Protein AF-A0A534A1L1-F1 (afdb_monomer_lite)

Secondary structure (DSSP, 8-state):
----HHHHHHHHHHHHHHHHHHHH---HHHHHHHHHTGGG--SHHHHHHHHHHHHHHHHHHHHHHHHHTTTTTGGGHHHHHHHHHHHHHHHHHHHHHHTGGGTTSTTHHHHHHHHHHHHHHHHHHHHTT--SGGGGGGGGSPP--HHHHHHHHHHHHTT--

pLDDT: mean 84.28, std 15.86, range [34.03, 97.56]

Sequence (161 aa):
MIFSLSSLSVTLESEVIANISKRSHIPVNKLKTLFANCNAAKSQLDMDLCADKDATTAIFKLRQTLLNNKLQLSACQSQLEEKIAQWKRLRDSGCENATKDYSGGSIRPFLEMTCLANETTKLIKKFDKIKNCSEINKISEPLQINKKITLLLTVAIKICH

Structure (mmCIF, N/CA/C/O backbone):
data_AF-A0A534A1L1-F1
#
_entry.id   AF-A0A534A1L1-F1
#
loop_
_atom_site.group_PDB
_atom_site.id
_atom_site.type_symbol
_atom_site.label_atom_id
_atom_site.label_alt_id
_atom_site.label_comp_id
_atom_site.label_asym_id
_atom_site.label_entity_id
_atom_site.label_seq_id
_atom_site.pdbx_PDB_ins_code
_atom_site.Cartn_x
_atom_site.Cartn_y
_atom_site.Cartn_z
_atom_site.occupancy
_atom_site.B_iso_or_equiv
_atom_site.auth_seq_id
_atom_site.auth_comp_id
_atom_site.auth_asym_id
_atom_site.auth_atom_id
_atom_site.pdbx_PDB_model_num
ATOM 1 N N . MET A 1 1 ? 9.302 5.548 28.654 1.00 35.41 1 MET A N 1
ATOM 2 C CA . MET A 1 1 ? 10.289 5.569 27.552 1.00 35.41 1 MET A CA 1
ATOM 3 C C . MET A 1 1 ? 9.731 6.445 26.445 1.00 35.41 1 MET A C 1
ATOM 5 O O . MET A 1 1 ? 8.701 6.096 25.885 1.00 35.41 1 MET A O 1
ATOM 9 N N . ILE A 1 2 ? 10.334 7.609 26.199 1.00 42.09 2 ILE A N 1
ATOM 10 C CA . ILE A 1 2 ? 9.909 8.527 25.134 1.00 42.09 2 ILE A CA 1
ATOM 11 C C . ILE A 1 2 ? 10.674 8.111 23.875 1.00 42.09 2 ILE A C 1
ATOM 13 O O . ILE A 1 2 ? 11.863 8.391 23.760 1.00 42.09 2 ILE A O 1
ATOM 17 N N . PHE A 1 3 ? 10.031 7.380 22.963 1.00 42.50 3 PHE A N 1
ATOM 18 C CA . PHE A 1 3 ? 10.602 7.149 21.635 1.00 42.50 3 PHE A CA 1
ATOM 19 C C . PHE A 1 3 ? 10.489 8.452 20.833 1.00 42.50 3 PHE A C 1
ATOM 21 O O . PHE A 1 3 ? 9.395 8.993 20.678 1.00 42.50 3 PHE A O 1
ATOM 28 N N . SER A 1 4 ? 11.621 8.977 20.358 1.00 44.56 4 SER A N 1
ATOM 29 C CA . SER A 1 4 ? 11.658 10.167 19.501 1.00 44.56 4 SER A CA 1
ATOM 30 C C . SER A 1 4 ? 10.924 9.900 18.181 1.00 44.56 4 SER A C 1
ATOM 32 O O . SER A 1 4 ? 11.034 8.805 17.622 1.00 44.56 4 SER A O 1
ATOM 34 N N . LEU A 1 5 ? 10.226 10.904 17.631 1.00 53.75 5 LEU A N 1
ATOM 35 C CA . LEU A 1 5 ? 9.571 10.800 16.316 1.00 53.75 5 LEU A CA 1
ATOM 36 C C . LEU A 1 5 ? 10.551 10.390 15.201 1.00 53.75 5 LEU A C 1
ATOM 38 O O . LEU A 1 5 ? 10.157 9.692 14.269 1.00 53.75 5 LEU A O 1
ATOM 42 N N . SER A 1 6 ? 11.827 10.773 15.316 1.00 52.81 6 SER A N 1
ATOM 43 C CA . SER A 1 6 ? 12.886 10.380 14.376 1.00 52.81 6 SER A CA 1
ATOM 44 C C . SER A 1 6 ? 13.213 8.885 14.420 1.00 52.81 6 SER A C 1
ATOM 46 O O . SER A 1 6 ? 13.629 8.311 13.420 1.00 52.81 6 SER A O 1
ATOM 48 N N . SER A 1 7 ? 13.002 8.224 15.558 1.00 58.81 7 SER A N 1
ATOM 49 C CA . SER A 1 7 ? 13.212 6.782 15.696 1.00 58.81 7 SER A CA 1
ATOM 50 C C . SER A 1 7 ? 12.092 5.990 15.014 1.00 58.81 7 SER A C 1
ATOM 52 O O . SER A 1 7 ? 12.364 4.956 14.412 1.00 58.81 7 SER A O 1
ATOM 54 N N . LEU A 1 8 ? 10.848 6.490 15.051 1.00 59.62 8 LEU A N 1
ATOM 55 C CA . LEU A 1 8 ? 9.703 5.858 14.380 1.00 59.62 8 LEU A CA 1
ATOM 56 C C . LEU A 1 8 ? 9.768 5.954 12.848 1.00 59.62 8 LEU A C 1
ATOM 58 O O . LEU A 1 8 ? 9.306 5.048 12.154 1.00 59.62 8 LEU A O 1
ATOM 62 N N . SER A 1 9 ? 10.309 7.043 12.297 1.00 61.22 9 SER A N 1
ATOM 63 C CA . SER A 1 9 ? 10.434 7.184 10.841 1.00 61.22 9 SER A CA 1
ATOM 64 C C . SER A 1 9 ? 11.472 6.218 10.261 1.00 61.22 9 SER A C 1
ATOM 66 O O . SER A 1 9 ? 11.231 5.619 9.214 1.00 61.22 9 SER A O 1
ATOM 68 N N . VAL A 1 10 ? 12.579 6.000 10.977 1.00 64.12 10 VAL A N 1
ATOM 69 C CA . VAL A 1 10 ? 13.647 5.066 10.583 1.00 64.12 10 VAL A CA 1
ATOM 70 C C . VAL A 1 10 ? 13.179 3.603 10.644 1.00 64.12 10 VAL A C 1
ATOM 72 O O . VAL A 1 10 ? 13.518 2.798 9.770 1.00 64.12 10 VAL A O 1
ATOM 75 N N . THR A 1 11 ? 12.356 3.236 11.632 1.00 77.81 11 THR A N 1
ATOM 76 C CA . THR A 1 11 ? 11.817 1.868 11.733 1.00 77.81 11 THR A CA 1
ATOM 77 C C . THR A 1 11 ? 10.804 1.569 10.631 1.00 77.81 11 THR A C 1
ATOM 79 O O . THR A 1 11 ? 10.858 0.498 10.033 1.00 77.81 11 THR A O 1
ATOM 82 N N . LEU A 1 12 ? 9.946 2.532 10.283 1.00 85.00 12 LEU A N 1
ATOM 83 C CA . LEU A 1 12 ? 8.983 2.371 9.196 1.00 85.00 12 LEU A CA 1
ATOM 84 C C . LEU A 1 12 ? 9.673 2.155 7.841 1.00 85.00 12 LEU A C 1
ATOM 86 O O . LEU A 1 12 ? 9.293 1.259 7.091 1.00 85.00 12 LEU A O 1
ATOM 90 N N . GLU A 1 13 ? 10.688 2.957 7.520 1.00 87.44 13 GLU A N 1
ATOM 91 C CA . GLU A 1 13 ? 11.394 2.841 6.241 1.00 87.44 13 GLU A CA 1
ATOM 92 C C . GLU A 1 13 ? 12.107 1.489 6.101 1.00 87.44 13 GLU A C 1
ATOM 94 O O . GLU A 1 13 ? 11.999 0.822 5.069 1.00 87.44 13 GLU A O 1
ATOM 99 N N . SER A 1 14 ? 12.789 1.040 7.157 1.00 90.19 14 SER A N 1
ATOM 100 C CA . SER A 1 14 ? 13.458 -0.266 7.157 1.00 90.19 14 SER A CA 1
ATOM 101 C C . SER A 1 14 ? 12.478 -1.439 7.026 1.00 90.19 14 SER A C 1
ATOM 103 O O . SER A 1 14 ? 12.753 -2.375 6.271 1.00 90.19 14 SER A O 1
ATOM 105 N N . GLU A 1 15 ? 11.311 -1.369 7.674 1.00 92.56 15 GLU A N 1
ATOM 106 C CA . GLU A 1 15 ? 10.259 -2.382 7.558 1.00 92.56 15 GLU A CA 1
ATOM 107 C C . GLU A 1 15 ? 9.642 -2.419 6.153 1.00 92.56 15 GLU A C 1
ATOM 109 O O . GLU A 1 15 ? 9.446 -3.504 5.594 1.00 92.56 15 GLU A O 1
ATOM 114 N N . VAL A 1 16 ? 9.394 -1.252 5.545 1.00 95.25 16 VAL A N 1
ATOM 115 C CA . VAL A 1 16 ? 8.931 -1.146 4.153 1.00 95.25 16 VAL A CA 1
ATOM 116 C C . VAL A 1 16 ? 9.920 -1.850 3.230 1.00 95.25 16 VAL A C 1
ATOM 118 O O . VAL A 1 16 ? 9.523 -2.768 2.513 1.00 95.25 16 VAL A O 1
ATOM 121 N N . ILE A 1 17 ? 11.206 -1.492 3.291 1.00 95.88 17 ILE A N 1
ATOM 122 C CA . ILE A 1 17 ? 12.244 -2.058 2.417 1.00 95.88 17 ILE A CA 1
ATOM 123 C C . ILE A 1 17 ? 12.368 -3.573 2.593 1.00 95.88 17 ILE A C 1
ATOM 125 O O . ILE A 1 17 ? 12.461 -4.295 1.600 1.00 95.88 17 ILE A O 1
ATOM 129 N N . ALA A 1 18 ? 12.337 -4.069 3.833 1.00 95.56 18 ALA A N 1
ATOM 130 C CA . ALA A 1 18 ? 12.395 -5.501 4.111 1.00 95.56 18 ALA A CA 1
ATOM 131 C C . ALA A 1 18 ? 11.189 -6.252 3.518 1.00 95.56 18 ALA A C 1
ATOM 133 O O . ALA A 1 18 ? 11.356 -7.317 2.920 1.00 95.56 18 ALA A O 1
ATOM 134 N N . ASN A 1 19 ? 9.984 -5.679 3.621 1.00 95.44 19 ASN A N 1
ATOM 135 C CA . ASN A 1 19 ? 8.781 -6.258 3.023 1.00 95.44 19 ASN A CA 1
ATOM 136 C C . ASN A 1 19 ? 8.862 -6.294 1.493 1.00 95.44 19 ASN A C 1
ATOM 138 O O . ASN A 1 19 ? 8.493 -7.308 0.900 1.00 95.44 19 ASN A O 1
ATOM 142 N N . ILE A 1 20 ? 9.367 -5.226 0.863 1.00 96.44 20 ILE A N 1
ATOM 143 C CA . ILE A 1 20 ? 9.540 -5.180 -0.597 1.00 96.44 20 ILE A CA 1
ATOM 144 C C . ILE A 1 20 ? 10.569 -6.222 -1.032 1.00 96.44 20 ILE A C 1
ATOM 146 O O . ILE A 1 20 ? 10.284 -7.021 -1.915 1.00 96.44 20 ILE A O 1
ATOM 150 N N . SER A 1 21 ? 11.731 -6.262 -0.374 1.00 97.56 21 SER A N 1
ATOM 151 C CA . SER A 1 21 ? 12.802 -7.219 -0.674 1.00 97.56 21 SER A CA 1
ATOM 152 C C . SER A 1 21 ? 12.305 -8.661 -0.613 1.00 97.56 21 SER A C 1
ATOM 154 O O . SER A 1 21 ? 12.553 -9.437 -1.533 1.00 97.56 21 SER A O 1
ATOM 156 N N . LYS A 1 22 ? 11.522 -9.000 0.419 1.00 96.50 22 LYS A N 1
ATOM 157 C CA . LYS A 1 22 ? 10.949 -10.340 0.584 1.00 96.50 22 LYS A CA 1
ATOM 158 C C . LYS A 1 22 ? 10.027 -10.746 -0.571 1.00 96.50 22 LYS A C 1
ATOM 160 O O . LYS A 1 22 ? 10.065 -11.901 -0.973 1.00 96.50 22 LYS A O 1
ATOM 165 N N . ARG A 1 23 ? 9.186 -9.840 -1.086 1.00 94.69 23 ARG A N 1
ATOM 166 C CA . ARG A 1 23 ? 8.230 -10.170 -2.164 1.00 94.69 23 ARG A CA 1
ATOM 167 C C . ARG A 1 23 ? 8.836 -10.082 -3.564 1.00 94.69 23 ARG A C 1
ATOM 169 O O . ARG A 1 23 ? 8.487 -10.884 -4.421 1.00 94.69 23 ARG A O 1
ATOM 176 N N . SER A 1 24 ? 9.727 -9.120 -3.802 1.00 94.25 24 SER A N 1
ATOM 177 C CA . SER A 1 24 ? 10.323 -8.883 -5.122 1.00 94.25 24 SER A CA 1
ATOM 178 C C . SER A 1 24 ? 11.603 -9.681 -5.351 1.00 94.25 24 SER A C 1
ATOM 180 O O . SER A 1 24 ? 12.087 -9.733 -6.477 1.00 94.25 24 SER A O 1
ATOM 182 N N . HIS A 1 25 ? 12.161 -10.285 -4.297 1.00 96.19 25 HIS A N 1
ATOM 183 C CA . HIS A 1 25 ? 13.477 -10.932 -4.292 1.00 96.19 25 HIS A CA 1
ATOM 184 C C . HIS A 1 25 ? 14.626 -9.983 -4.672 1.00 96.19 25 HIS A C 1
ATOM 186 O O . HIS A 1 25 ? 15.725 -10.421 -5.012 1.00 96.19 25 HIS A O 1
ATOM 192 N N . ILE A 1 26 ? 14.405 -8.666 -4.591 1.00 95.94 26 ILE A N 1
ATOM 193 C CA . ILE A 1 26 ? 15.446 -7.670 -4.836 1.00 95.94 26 ILE A CA 1
ATOM 194 C C . ILE A 1 26 ? 16.225 -7.431 -3.539 1.00 95.94 26 ILE A C 1
ATOM 196 O O . ILE A 1 26 ? 15.612 -7.181 -2.497 1.00 95.94 26 ILE A O 1
ATOM 200 N N . PRO A 1 27 ? 17.568 -7.447 -3.573 1.00 97.38 27 PRO A N 1
ATOM 201 C CA . PRO A 1 27 ? 18.386 -7.168 -2.401 1.00 97.38 27 PRO A CA 1
ATOM 202 C C . PRO A 1 27 ? 18.076 -5.813 -1.746 1.00 97.38 27 PRO A C 1
ATOM 204 O O . PRO A 1 27 ? 17.916 -4.792 -2.420 1.00 97.38 27 PRO A O 1
ATOM 207 N N . VAL A 1 28 ? 18.058 -5.793 -0.409 1.00 96.44 28 VAL A N 1
ATOM 208 C CA . VAL A 1 28 ? 17.789 -4.595 0.409 1.00 96.44 28 VAL A CA 1
ATOM 209 C C . VAL A 1 28 ? 18.692 -3.417 0.038 1.00 96.44 28 VAL A C 1
ATOM 211 O O . VAL A 1 28 ? 18.222 -2.285 0.001 1.00 96.44 28 VAL A O 1
ATOM 214 N N . ASN A 1 29 ? 19.977 -3.649 -0.244 1.00 95.81 29 ASN A N 1
ATOM 215 C CA . ASN A 1 29 ? 20.911 -2.586 -0.633 1.00 95.81 29 ASN A CA 1
ATOM 216 C C . ASN A 1 29 ? 20.510 -1.924 -1.961 1.00 95.81 29 ASN A C 1
ATOM 218 O O . ASN A 1 29 ? 20.505 -0.700 -2.046 1.00 95.81 29 ASN A O 1
ATOM 222 N N . LYS A 1 30 ? 20.100 -2.713 -2.960 1.00 95.25 30 LYS A N 1
ATOM 223 C CA . LYS A 1 30 ? 19.624 -2.197 -4.249 1.00 95.25 30 LYS A CA 1
ATOM 224 C C . LYS A 1 30 ? 18.344 -1.379 -4.077 1.00 95.25 30 LYS A C 1
ATOM 226 O O . LYS A 1 30 ? 18.240 -0.286 -4.627 1.00 95.25 30 LYS A O 1
ATOM 231 N N . LEU A 1 31 ? 17.406 -1.871 -3.266 1.00 96.50 31 LEU A N 1
ATOM 232 C CA . LEU A 1 31 ? 16.177 -1.141 -2.947 1.00 96.50 31 LEU A CA 1
ATOM 233 C C . LEU A 1 31 ? 16.456 0.156 -2.182 1.00 96.50 31 LEU A C 1
ATOM 235 O O . LEU A 1 31 ? 15.869 1.176 -2.515 1.00 96.50 31 LEU A O 1
ATOM 239 N N . LYS A 1 32 ? 17.379 0.155 -1.211 1.00 95.62 32 LYS A N 1
ATOM 240 C CA . LYS A 1 32 ? 17.800 1.373 -0.495 1.00 95.62 32 LYS A CA 1
ATOM 241 C C . LYS A 1 32 ? 18.315 2.439 -1.458 1.00 95.62 32 LYS A C 1
ATOM 243 O O . LYS A 1 32 ? 17.880 3.583 -1.378 1.00 95.62 32 LYS A O 1
ATOM 248 N N . THR A 1 33 ? 19.205 2.064 -2.379 1.00 95.19 33 THR A N 1
ATOM 249 C CA . THR A 1 33 ? 19.740 2.993 -3.382 1.00 95.19 33 THR A CA 1
ATOM 250 C C . THR A 1 33 ? 18.637 3.547 -4.280 1.00 95.19 33 THR A C 1
ATOM 252 O O . THR A 1 33 ? 18.558 4.759 -4.454 1.00 95.19 33 THR A O 1
ATOM 255 N N . LEU A 1 34 ? 17.758 2.686 -4.802 1.00 94.88 34 LEU A N 1
ATOM 256 C CA . LEU A 1 34 ? 16.633 3.115 -5.634 1.00 94.88 34 LEU A CA 1
ATOM 257 C C . LEU A 1 34 ? 15.692 4.063 -4.870 1.00 94.88 34 LEU A C 1
ATOM 259 O O . LEU A 1 34 ? 15.327 5.131 -5.354 1.00 94.88 34 LEU A O 1
ATOM 263 N N . PHE A 1 35 ? 15.321 3.699 -3.645 1.00 95.38 35 PHE A N 1
ATOM 264 C CA . PHE A 1 35 ? 14.331 4.427 -2.854 1.00 95.38 35 PHE A CA 1
ATOM 265 C C . PHE A 1 35 ? 14.838 5.737 -2.264 1.00 95.38 35 PHE A C 1
ATOM 267 O O . PHE A 1 35 ? 13.999 6.558 -1.882 1.00 95.38 35 PHE A O 1
ATOM 274 N N . ALA A 1 36 ? 16.155 5.951 -2.215 1.00 93.62 36 ALA A N 1
ATOM 275 C CA . ALA A 1 36 ? 16.745 7.235 -1.851 1.00 93.62 36 ALA A CA 1
ATOM 276 C C . ALA A 1 36 ? 16.372 8.341 -2.853 1.00 93.62 36 ALA A C 1
ATOM 278 O O . ALA A 1 36 ? 16.252 9.501 -2.465 1.00 93.62 36 ALA A O 1
ATOM 279 N N . ASN A 1 37 ? 16.148 7.992 -4.127 1.00 91.31 37 ASN A N 1
ATOM 280 C CA . ASN A 1 37 ? 15.692 8.938 -5.138 1.00 91.31 37 ASN A CA 1
ATOM 281 C C . ASN A 1 37 ? 14.833 8.262 -6.219 1.00 91.31 37 ASN A C 1
ATOM 283 O O . ASN A 1 37 ? 15.301 7.967 -7.318 1.00 91.31 37 ASN A O 1
ATOM 287 N N . CYS A 1 38 ? 13.543 8.099 -5.930 1.00 92.19 38 CYS A N 1
ATOM 288 C CA . CYS A 1 38 ? 12.584 7.554 -6.892 1.00 92.19 38 CYS A CA 1
ATOM 289 C C . CYS A 1 38 ? 12.389 8.423 -8.147 1.00 92.19 38 CYS A C 1
ATOM 291 O O . CYS A 1 38 ? 12.008 7.900 -9.190 1.00 92.19 38 CYS A O 1
ATOM 293 N N . ASN A 1 39 ? 12.720 9.718 -8.096 1.00 89.50 39 ASN A N 1
ATOM 294 C CA . ASN A 1 39 ? 12.663 10.590 -9.275 1.00 89.50 39 ASN A CA 1
ATOM 295 C C . ASN A 1 39 ? 13.782 10.284 -10.283 1.00 89.50 39 ASN A C 1
ATOM 297 O O . ASN A 1 39 ? 13.724 10.731 -11.424 1.00 89.50 39 ASN A O 1
ATOM 301 N N . ALA A 1 40 ? 14.808 9.535 -9.871 1.00 89.06 40 ALA A N 1
ATOM 302 C CA . ALA A 1 40 ? 15.891 9.095 -10.740 1.00 89.06 40 ALA A CA 1
ATOM 303 C C . ALA A 1 40 ? 15.658 7.702 -11.348 1.00 89.06 40 ALA A C 1
ATOM 305 O O . ALA A 1 40 ? 16.585 7.183 -11.971 1.00 89.06 40 ALA A O 1
ATOM 306 N N . ALA A 1 41 ? 14.467 7.106 -11.187 1.00 89.25 41 ALA A N 1
ATOM 307 C CA . ALA A 1 41 ? 14.108 5.821 -11.790 1.00 89.25 41 ALA A CA 1
ATOM 308 C C . ALA A 1 41 ? 14.418 5.806 -13.300 1.00 89.25 41 ALA A C 1
ATOM 310 O O . ALA A 1 41 ? 14.116 6.765 -14.013 1.00 89.25 41 ALA A O 1
ATOM 311 N N . LYS A 1 42 ? 15.061 4.733 -13.784 1.00 90.44 42 LYS A N 1
ATOM 312 C CA . LYS A 1 42 ? 15.540 4.631 -15.179 1.00 90.44 42 LYS A CA 1
ATOM 313 C C . LYS A 1 42 ? 14.837 3.552 -15.991 1.00 90.44 42 LYS A C 1
ATOM 315 O O . LYS A 1 42 ? 15.053 3.461 -17.194 1.00 90.44 42 LYS A O 1
ATOM 320 N N . SER A 1 43 ? 14.014 2.735 -15.348 1.00 92.44 43 SER A N 1
ATOM 321 C CA . SER A 1 43 ? 13.297 1.633 -15.978 1.00 92.44 43 SER A CA 1
ATOM 322 C C . SER A 1 43 ? 11.869 1.533 -15.451 1.00 92.44 43 SER A C 1
ATOM 324 O O . SER A 1 43 ? 11.569 2.020 -14.361 1.00 92.44 43 SER A O 1
ATOM 326 N N . GLN A 1 44 ? 10.995 0.848 -16.194 1.00 90.00 44 GLN A N 1
ATOM 327 C CA . GLN A 1 44 ? 9.637 0.563 -15.724 1.00 90.00 44 GLN A CA 1
ATOM 328 C C . GLN A 1 44 ? 9.653 -0.218 -14.403 1.00 90.00 44 GLN A C 1
ATOM 330 O O . GLN A 1 44 ? 8.886 0.097 -13.503 1.00 90.00 44 GLN A O 1
ATOM 335 N N . LEU A 1 45 ? 10.588 -1.163 -14.245 1.00 93.62 45 LEU A N 1
ATOM 336 C CA . LEU A 1 45 ? 10.762 -1.895 -12.991 1.00 93.62 45 LEU A CA 1
ATOM 337 C C . LEU A 1 45 ? 11.095 -0.954 -11.823 1.00 93.62 45 LEU A C 1
ATOM 339 O O . LEU A 1 45 ? 10.537 -1.105 -10.741 1.00 93.62 45 LEU A O 1
ATOM 343 N N . ASP A 1 46 ? 11.978 0.027 -12.028 1.00 94.44 46 ASP A N 1
ATOM 344 C CA . ASP A 1 46 ? 12.300 1.018 -10.993 1.00 94.44 46 ASP A CA 1
ATOM 345 C C . ASP A 1 46 ? 11.068 1.854 -10.616 1.00 94.44 46 ASP A C 1
ATOM 347 O O . ASP A 1 46 ? 10.824 2.100 -9.433 1.00 94.44 46 ASP A O 1
ATOM 351 N N . MET A 1 47 ? 10.272 2.259 -11.612 1.00 92.81 47 MET A N 1
ATOM 352 C CA . MET A 1 47 ? 9.024 2.996 -11.395 1.00 92.81 47 MET A CA 1
ATOM 353 C C . MET A 1 47 ? 8.008 2.159 -10.614 1.00 92.81 47 MET A C 1
ATOM 355 O O . MET A 1 47 ? 7.432 2.652 -9.643 1.00 92.81 47 MET A O 1
ATOM 359 N N . ASP A 1 48 ? 7.829 0.892 -10.988 1.00 94.44 48 ASP A N 1
ATOM 360 C CA . ASP A 1 48 ? 6.930 -0.044 -10.311 1.00 94.44 48 ASP A CA 1
ATOM 361 C C . ASP A 1 48 ? 7.347 -0.239 -8.847 1.00 94.44 48 ASP A C 1
ATOM 363 O O . ASP A 1 48 ? 6.515 -0.157 -7.944 1.00 94.44 48 ASP A O 1
ATOM 367 N N . LEU A 1 49 ? 8.646 -0.420 -8.586 1.00 96.06 49 LEU A N 1
ATOM 368 C CA . LEU A 1 49 ? 9.186 -0.565 -7.231 1.00 96.06 49 LEU A CA 1
ATOM 369 C C . LEU A 1 49 ? 9.012 0.704 -6.391 1.00 96.06 49 LEU A C 1
ATOM 371 O O . LEU A 1 49 ? 8.755 0.615 -5.190 1.00 96.06 49 LEU A O 1
ATOM 375 N N . CYS A 1 50 ? 9.140 1.882 -6.999 1.00 96.62 50 CYS A N 1
ATOM 376 C CA . CYS A 1 50 ? 8.887 3.151 -6.326 1.00 96.62 50 CYS A CA 1
ATOM 377 C C . CYS A 1 50 ? 7.399 3.360 -6.011 1.00 96.62 50 CYS A C 1
ATOM 379 O O . CYS A 1 50 ? 7.067 3.752 -4.892 1.00 96.62 50 CYS A O 1
ATOM 381 N N . ALA A 1 51 ? 6.493 3.010 -6.926 1.00 95.38 51 ALA A N 1
ATOM 382 C CA . ALA A 1 51 ? 5.060 3.024 -6.638 1.00 95.38 51 ALA A CA 1
ATOM 383 C C . ALA A 1 51 ? 4.698 2.017 -5.528 1.00 95.38 51 ALA A C 1
ATOM 385 O O . ALA A 1 51 ? 3.896 2.311 -4.639 1.00 95.38 51 ALA A O 1
ATOM 386 N N . ASP A 1 52 ? 5.337 0.848 -5.528 1.00 96.50 52 ASP A N 1
ATOM 387 C CA . ASP A 1 52 ? 5.163 -0.187 -4.511 1.00 96.50 52 ASP A CA 1
ATOM 388 C C . ASP A 1 52 ? 5.709 0.246 -3.130 1.00 96.50 52 ASP A C 1
ATOM 390 O O . ASP A 1 52 ? 5.091 -0.022 -2.090 1.00 96.50 52 ASP A O 1
ATOM 394 N N . LYS A 1 53 ? 6.816 1.007 -3.091 1.00 97.00 53 LYS A N 1
ATOM 395 C CA . LYS A 1 53 ? 7.308 1.699 -1.882 1.00 97.00 53 LYS A CA 1
ATOM 396 C C . LYS A 1 53 ? 6.246 2.626 -1.308 1.00 97.00 53 LYS A C 1
ATOM 398 O O . LYS A 1 53 ? 5.977 2.558 -0.103 1.00 97.00 53 LYS A O 1
ATOM 403 N N . ASP A 1 54 ? 5.629 3.459 -2.138 1.00 95.94 54 ASP A N 1
ATOM 404 C CA . ASP A 1 54 ? 4.619 4.422 -1.695 1.00 95.94 54 ASP A CA 1
ATOM 405 C C . ASP A 1 54 ? 3.354 3.722 -1.186 1.00 95.94 54 ASP A C 1
ATOM 407 O O . ASP A 1 54 ? 2.859 4.037 -0.096 1.00 95.94 54 ASP A O 1
ATOM 411 N N . ALA A 1 55 ? 2.877 2.707 -1.912 1.00 96.44 55 ALA A N 1
ATOM 412 C CA . ALA A 1 55 ? 1.733 1.893 -1.509 1.00 96.44 55 ALA A CA 1
ATOM 413 C C . ALA A 1 55 ? 1.989 1.181 -0.175 1.00 96.44 55 ALA A C 1
ATOM 415 O O . 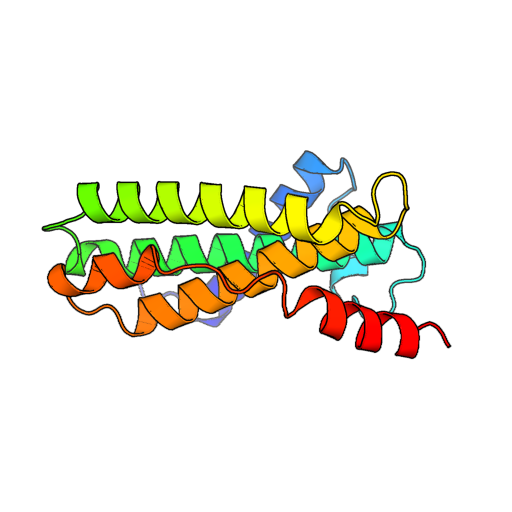ALA A 1 55 ? 1.174 1.254 0.751 1.00 96.44 55 ALA A O 1
ATOM 416 N N . THR A 1 56 ? 3.154 0.545 -0.042 1.00 96.75 56 THR A N 1
ATOM 417 C CA . THR A 1 56 ? 3.556 -0.165 1.177 1.00 96.75 56 THR A CA 1
ATOM 418 C C . THR A 1 56 ? 3.671 0.804 2.348 1.00 96.75 56 THR A C 1
ATOM 420 O O . THR A 1 56 ? 3.081 0.567 3.400 1.00 96.75 56 THR A O 1
ATOM 423 N N . THR A 1 57 ? 4.331 1.947 2.154 1.00 96.31 57 THR A N 1
ATOM 424 C CA . THR A 1 57 ? 4.442 3.000 3.172 1.00 96.31 57 THR A CA 1
ATOM 425 C C . THR A 1 57 ? 3.066 3.472 3.641 1.00 96.31 57 THR A C 1
ATOM 427 O O . THR A 1 57 ? 2.830 3.574 4.847 1.00 96.31 57 THR A O 1
ATOM 430 N N . ALA A 1 58 ? 2.128 3.720 2.721 1.00 95.25 58 ALA A N 1
ATOM 431 C CA . ALA A 1 58 ? 0.766 4.114 3.071 1.00 95.25 58 ALA A CA 1
ATOM 432 C C . ALA A 1 58 ? 0.039 3.017 3.870 1.00 95.25 58 ALA A C 1
ATOM 434 O O . ALA A 1 58 ? -0.612 3.312 4.871 1.00 95.25 58 ALA A O 1
ATOM 435 N N . ILE A 1 59 ? 0.182 1.745 3.487 1.00 95.25 59 ILE A N 1
ATOM 436 C CA . ILE A 1 59 ? -0.428 0.613 4.202 1.00 95.25 59 ILE A CA 1
ATOM 437 C C . ILE A 1 59 ? 0.117 0.492 5.629 1.00 95.25 59 ILE A C 1
ATOM 439 O O . ILE A 1 59 ? -0.659 0.290 6.566 1.00 95.25 59 ILE A O 1
ATOM 443 N N . PHE A 1 60 ? 1.429 0.637 5.821 1.00 94.88 60 PHE A N 1
ATOM 444 C CA . PHE A 1 60 ? 2.023 0.615 7.156 1.00 94.88 60 PHE A CA 1
ATOM 445 C C . PHE A 1 60 ? 1.581 1.808 8.005 1.00 94.88 60 PHE A C 1
ATOM 447 O O . PHE A 1 60 ? 1.213 1.618 9.164 1.00 94.88 60 PHE A O 1
ATOM 454 N N . LYS A 1 61 ? 1.512 3.014 7.427 1.00 93.94 61 LYS A N 1
ATOM 455 C CA . LYS A 1 61 ? 0.956 4.187 8.117 1.00 93.94 61 LYS A CA 1
ATOM 456 C C . LYS A 1 61 ? -0.491 3.956 8.545 1.00 93.94 61 LYS A C 1
ATOM 458 O O . LYS A 1 61 ? -0.820 4.233 9.690 1.00 93.94 61 LYS A O 1
ATOM 463 N N . LEU A 1 62 ? -1.332 3.367 7.689 1.00 93.44 62 LEU A N 1
ATOM 464 C CA . LEU A 1 62 ? -2.703 3.014 8.065 1.00 93.44 62 LEU A CA 1
ATOM 465 C C . LEU A 1 62 ? -2.734 2.041 9.252 1.00 93.44 62 LEU A C 1
ATOM 467 O O . LEU A 1 62 ? -3.528 2.235 10.168 1.00 93.44 62 LEU A O 1
ATOM 471 N N . ARG A 1 63 ? -1.864 1.021 9.281 1.00 92.19 63 ARG A N 1
ATOM 472 C CA . ARG A 1 63 ? -1.760 0.110 10.438 1.00 92.19 63 ARG A CA 1
ATOM 473 C C . ARG A 1 63 ? -1.402 0.866 11.717 1.00 92.19 63 ARG A C 1
ATOM 475 O O . ARG A 1 63 ? -2.047 0.645 12.736 1.00 92.19 63 ARG A O 1
ATOM 482 N N . GLN A 1 64 ? -0.431 1.775 11.660 1.00 91.19 64 GLN A N 1
ATOM 483 C CA . GLN A 1 64 ? -0.062 2.611 12.807 1.00 91.19 64 GLN A CA 1
ATOM 484 C C . GLN A 1 64 ? -1.227 3.507 13.250 1.00 91.19 64 GLN A C 1
ATOM 486 O O . GLN A 1 64 ? -1.531 3.563 14.437 1.00 91.19 64 GLN A O 1
ATOM 491 N N . THR A 1 65 ? -1.942 4.135 12.312 1.00 90.25 65 THR A N 1
ATOM 492 C CA . THR A 1 65 ? -3.146 4.923 12.608 1.00 90.25 65 THR A CA 1
ATOM 493 C C . THR A 1 65 ? -4.204 4.079 13.319 1.00 90.25 65 THR A C 1
ATOM 495 O O . THR A 1 65 ? -4.759 4.520 14.323 1.00 90.25 65 THR A O 1
ATOM 498 N N . LEU A 1 66 ? -4.462 2.853 12.856 1.00 89.31 66 LEU A N 1
ATOM 499 C CA . LEU A 1 66 ? -5.412 1.942 13.500 1.00 89.31 66 LEU A CA 1
ATOM 500 C C . LEU A 1 66 ? -4.978 1.564 14.921 1.00 89.31 66 LEU A C 1
ATOM 502 O O . LEU A 1 66 ? -5.799 1.590 15.835 1.00 89.31 66 LEU A O 1
ATOM 506 N N . LEU A 1 67 ? -3.692 1.261 15.124 1.00 89.44 67 LEU A N 1
ATOM 507 C CA . LEU A 1 67 ? -3.144 0.942 16.445 1.00 89.44 67 LEU A CA 1
ATOM 508 C C . LEU A 1 67 ? -3.256 2.128 17.411 1.00 89.44 67 LEU A C 1
ATOM 510 O O . LEU A 1 67 ? -3.703 1.947 18.542 1.00 89.44 67 LEU A O 1
ATOM 514 N N . ASN A 1 68 ? -2.937 3.339 16.953 1.00 87.38 68 ASN A N 1
ATOM 515 C CA . ASN A 1 68 ? -3.022 4.554 17.767 1.00 87.38 68 ASN A CA 1
ATOM 516 C C . ASN A 1 68 ? -4.464 4.874 18.191 1.00 87.38 68 ASN A C 1
ATOM 518 O O . ASN A 1 68 ? -4.682 5.414 19.271 1.00 87.38 68 ASN A O 1
ATOM 522 N N . ASN A 1 69 ? -5.452 4.501 17.374 1.00 84.31 69 ASN A N 1
ATOM 523 C CA . ASN A 1 69 ? -6.872 4.697 17.676 1.00 84.31 69 ASN A CA 1
ATOM 524 C C . ASN A 1 69 ? -7.514 3.507 18.413 1.00 84.31 69 ASN A C 1
ATOM 526 O O . ASN A 1 69 ? -8.694 3.570 18.761 1.00 84.31 69 ASN A O 1
ATOM 530 N N . LYS A 1 70 ? -6.767 2.426 18.684 1.00 83.56 70 LYS A N 1
ATOM 531 C CA . LYS A 1 70 ? -7.321 1.179 19.235 1.00 83.56 70 LYS A CA 1
ATOM 532 C C . LYS A 1 70 ? -8.010 1.379 20.585 1.00 83.56 70 LYS A C 1
ATOM 534 O O . LYS A 1 70 ? -9.085 0.833 20.796 1.00 83.56 70 LYS A O 1
ATOM 539 N N . LEU A 1 71 ? -7.415 2.163 21.488 1.00 83.88 71 LEU A N 1
ATOM 540 C CA . LEU A 1 71 ? -8.010 2.426 22.805 1.00 83.88 71 LEU A CA 1
ATOM 541 C C . LEU A 1 71 ? -9.312 3.227 22.679 1.00 83.88 71 LEU A C 1
ATOM 543 O O . LEU A 1 71 ? -10.319 2.865 23.283 1.00 83.88 71 LEU A O 1
ATOM 547 N N . GLN A 1 72 ? -9.303 4.261 21.836 1.00 86.81 72 GLN A N 1
ATOM 548 C CA . GLN A 1 72 ? -10.441 5.152 21.608 1.00 86.81 72 GLN A CA 1
ATOM 549 C C . GLN A 1 72 ? -11.629 4.452 20.931 1.00 86.81 72 GLN A C 1
ATOM 551 O O . GLN A 1 72 ? -12.778 4.776 21.218 1.00 86.81 72 GLN A O 1
ATOM 556 N N . LEU A 1 73 ? -11.365 3.490 20.044 1.00 88.31 73 LEU A N 1
ATOM 557 C CA . LEU A 1 73 ? -12.388 2.760 19.284 1.00 88.31 73 LEU A CA 1
ATOM 558 C C . LEU A 1 73 ? -12.611 1.329 19.799 1.00 88.31 73 LEU A C 1
ATOM 560 O O . LEU A 1 73 ? -13.247 0.519 19.126 1.00 88.31 73 LEU A O 1
ATOM 564 N N . SER A 1 74 ? -12.109 1.013 20.995 1.00 90.69 74 SER A N 1
ATOM 565 C CA . SER A 1 74 ? -12.177 -0.331 21.587 1.00 90.69 74 SER A CA 1
ATOM 566 C C . SER A 1 74 ? -13.612 -0.855 21.717 1.00 90.69 74 SER A C 1
ATOM 568 O O . SER A 1 74 ? -13.867 -2.015 21.400 1.00 90.69 74 SER A O 1
ATOM 570 N N . ALA A 1 75 ? -14.566 0.013 22.069 1.00 92.69 75 ALA A N 1
ATOM 571 C CA . ALA A 1 75 ? -15.988 -0.323 22.199 1.00 92.69 75 ALA A CA 1
ATOM 572 C C . ALA A 1 75 ? -16.648 -0.817 20.894 1.00 92.69 75 ALA A C 1
ATOM 574 O O . ALA A 1 75 ? -17.723 -1.407 20.926 1.00 92.69 75 ALA A O 1
ATOM 575 N N . CYS A 1 76 ? -16.017 -0.586 19.744 1.00 93.00 76 CYS A N 1
ATOM 576 C CA . CYS A 1 76 ? -16.516 -0.956 18.420 1.00 93.00 76 CYS A CA 1
ATOM 577 C C . CYS A 1 76 ? -15.428 -1.617 17.564 1.00 93.00 76 CYS A C 1
ATOM 579 O O . CYS A 1 76 ? -15.477 -1.551 16.334 1.00 93.00 76 CYS A O 1
ATOM 581 N N . GLN A 1 77 ? -14.448 -2.273 18.197 1.00 91.00 77 GLN A N 1
ATOM 582 C CA . GLN A 1 77 ? -13.303 -2.862 17.502 1.00 91.00 77 GLN A CA 1
ATOM 583 C C . GLN A 1 77 ? -13.726 -3.857 16.407 1.00 91.00 77 GLN A C 1
ATOM 585 O O . GLN A 1 77 ? -13.233 -3.764 15.287 1.00 91.00 77 GLN A O 1
ATOM 590 N N . SER A 1 78 ? -14.677 -4.756 16.680 1.00 92.31 78 SER A N 1
ATOM 591 C CA . SER A 1 78 ? -15.133 -5.738 15.682 1.00 92.31 78 SER A CA 1
ATOM 592 C C . SER A 1 78 ? -15.770 -5.069 14.460 1.00 92.31 78 SER A C 1
ATOM 594 O O . SER A 1 78 ? -15.475 -5.429 13.322 1.00 92.31 78 SER A O 1
ATOM 596 N N . GLN A 1 79 ? -16.589 -4.035 14.681 1.00 92.38 79 GLN A N 1
ATOM 597 C CA . GLN A 1 79 ? -17.191 -3.254 13.598 1.00 92.38 79 GLN A CA 1
ATOM 598 C C . GLN A 1 79 ? -16.121 -2.493 12.804 1.00 92.38 79 GLN A C 1
ATOM 600 O O . GLN A 1 79 ? -16.186 -2.414 11.578 1.00 92.38 79 GLN A O 1
ATOM 605 N N . LEU A 1 80 ? -15.111 -1.945 13.486 1.00 91.25 80 LEU A N 1
ATOM 606 C CA . LEU A 1 80 ? -13.984 -1.277 12.846 1.00 91.25 80 LEU A CA 1
ATOM 607 C C . LEU A 1 80 ? -13.221 -2.227 11.917 1.00 91.25 80 LEU A C 1
ATOM 609 O O . LEU A 1 80 ? -12.945 -1.883 10.767 1.00 91.25 80 LEU A O 1
ATOM 613 N N . GLU A 1 81 ? -12.893 -3.421 12.405 1.00 92.12 81 GLU A N 1
ATOM 614 C CA . GLU A 1 81 ? -12.182 -4.450 11.645 1.00 92.12 81 GLU A CA 1
ATOM 615 C C . GLU A 1 81 ? -12.979 -4.888 10.411 1.00 92.12 81 GLU A C 1
ATOM 617 O O . GLU A 1 81 ? -12.420 -4.956 9.312 1.00 92.12 81 GLU A O 1
ATOM 622 N N . GLU A 1 82 ? -14.292 -5.082 10.556 1.00 93.38 82 GLU A N 1
ATOM 623 C CA . GLU A 1 82 ? -15.192 -5.396 9.446 1.00 93.38 82 GLU A CA 1
ATOM 624 C C . GLU A 1 82 ? -15.191 -4.288 8.384 1.00 93.38 82 GLU A C 1
ATOM 626 O O . GLU A 1 82 ? -15.006 -4.562 7.193 1.00 93.38 82 GLU A O 1
ATOM 631 N N . LYS A 1 83 ? -15.334 -3.022 8.796 1.00 92.50 83 LYS A N 1
ATOM 632 C CA . LYS A 1 83 ? -15.344 -1.880 7.870 1.00 92.50 83 LYS A CA 1
ATOM 633 C C . LYS A 1 83 ? -14.008 -1.691 7.168 1.00 92.50 83 LYS A C 1
ATOM 635 O O . LYS A 1 83 ? -13.988 -1.377 5.978 1.00 92.50 83 LYS A O 1
ATOM 640 N N . ILE A 1 84 ? -12.895 -1.946 7.850 1.00 93.19 84 ILE A N 1
ATOM 641 C CA . ILE A 1 84 ? -11.569 -1.940 7.227 1.00 93.19 84 ILE A CA 1
ATOM 642 C C . ILE A 1 84 ? -11.415 -3.089 6.233 1.00 93.19 84 ILE A C 1
ATOM 644 O O . ILE A 1 84 ? -10.874 -2.880 5.147 1.00 93.19 84 ILE A O 1
ATOM 648 N N . ALA A 1 85 ? -11.894 -4.288 6.564 1.00 93.56 85 ALA A N 1
ATOM 649 C CA . ALA A 1 85 ? -11.867 -5.423 5.649 1.00 93.56 85 ALA A CA 1
ATOM 650 C C . ALA A 1 85 ? -12.728 -5.160 4.402 1.00 93.56 85 ALA A C 1
ATOM 652 O O . ALA A 1 85 ? -12.286 -5.420 3.283 1.00 93.56 85 ALA A O 1
ATOM 653 N N . GLN A 1 86 ? -13.922 -4.588 4.579 1.00 93.81 86 GLN A N 1
ATOM 654 C CA . GLN A 1 86 ? -14.792 -4.164 3.483 1.00 93.81 86 GLN A CA 1
ATOM 655 C C . GLN A 1 86 ? -14.109 -3.112 2.603 1.00 93.81 86 GLN A C 1
ATOM 657 O 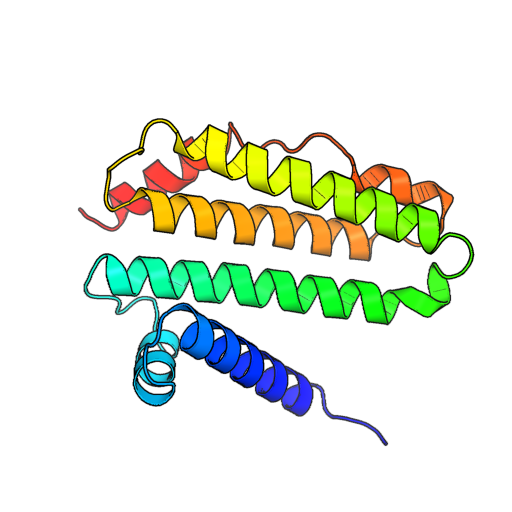O . GLN A 1 86 ? -14.066 -3.270 1.384 1.00 93.81 86 GLN A O 1
ATOM 662 N N . TRP A 1 87 ? -13.537 -2.070 3.208 1.00 94.75 87 TRP A N 1
ATOM 663 C CA . TRP A 1 87 ? -12.819 -1.028 2.479 1.00 94.75 87 TRP A CA 1
ATOM 664 C C . TRP A 1 87 ? -11.634 -1.587 1.682 1.00 94.75 87 TRP A C 1
ATOM 666 O O . TRP A 1 87 ? -11.474 -1.218 0.522 1.00 94.75 87 TRP A O 1
ATOM 676 N N . LYS A 1 88 ? -10.843 -2.512 2.250 1.00 94.69 88 LYS A N 1
ATOM 677 C CA . LYS A 1 88 ? -9.731 -3.163 1.532 1.00 94.69 88 LYS A CA 1
ATOM 678 C C . LYS A 1 88 ? -10.225 -3.882 0.280 1.00 94.69 88 LYS A C 1
ATOM 680 O O . LYS A 1 88 ? -9.691 -3.636 -0.792 1.00 94.69 88 LYS A O 1
ATOM 685 N N . ARG A 1 89 ? -11.290 -4.688 0.394 1.00 93.56 89 ARG A N 1
ATOM 686 C CA . ARG A 1 89 ? -11.888 -5.383 -0.762 1.00 93.56 89 ARG A CA 1
ATOM 687 C C . ARG A 1 89 ? -12.345 -4.406 -1.847 1.00 93.56 89 ARG A C 1
ATOM 689 O O . ARG A 1 89 ? -12.057 -4.620 -3.019 1.00 93.56 89 ARG A O 1
ATOM 696 N N . LEU A 1 90 ? -13.028 -3.327 -1.454 1.00 92.44 90 LEU A N 1
ATOM 697 C CA . LEU A 1 90 ? -13.487 -2.294 -2.389 1.00 92.44 90 LEU A CA 1
ATOM 698 C C . LEU A 1 90 ? -12.319 -1.557 -3.05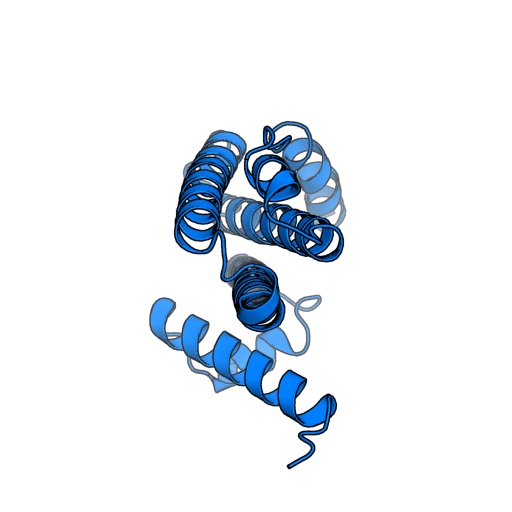2 1.00 92.44 90 LEU A C 1
ATOM 700 O O . LEU A 1 90 ? -12.381 -1.269 -4.243 1.00 92.44 90 LEU A O 1
ATOM 704 N N . ARG A 1 91 ? -11.258 -1.258 -2.297 1.00 94.25 91 ARG A N 1
ATOM 705 C CA . ARG A 1 91 ? -10.045 -0.620 -2.813 1.00 94.25 91 ARG A CA 1
ATOM 706 C C . ARG A 1 91 ? -9.359 -1.517 -3.828 1.00 94.25 91 ARG A C 1
ATOM 708 O O . ARG A 1 91 ? -9.075 -1.051 -4.923 1.00 94.25 91 ARG A O 1
ATOM 715 N N . ASP A 1 92 ? -9.105 -2.767 -3.462 1.00 93.81 92 ASP A N 1
ATOM 716 C CA . ASP A 1 92 ? -8.321 -3.692 -4.279 1.00 93.81 92 ASP A CA 1
ATOM 717 C C . ASP A 1 92 ? -9.055 -3.974 -5.598 1.00 93.81 92 ASP A C 1
ATOM 719 O O . ASP A 1 92 ? -8.505 -3.729 -6.669 1.00 93.81 92 ASP A O 1
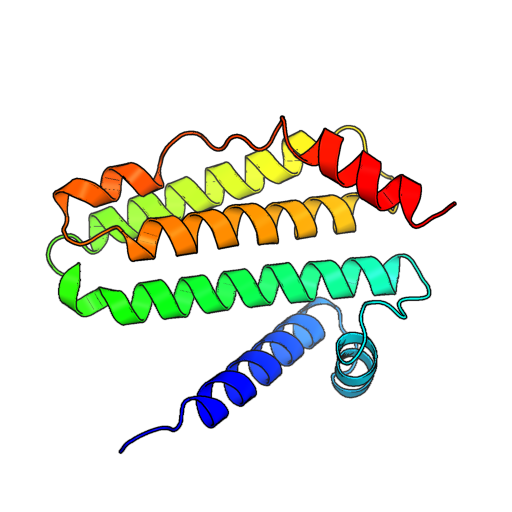ATOM 723 N N . SER A 1 93 ? -10.349 -4.314 -5.535 1.00 92.56 93 SER A N 1
ATOM 724 C CA . SER A 1 93 ? -11.177 -4.488 -6.738 1.00 92.56 93 SER A CA 1
ATOM 725 C C . SER A 1 93 ? -11.330 -3.194 -7.544 1.00 92.56 93 SER A C 1
ATOM 727 O O . SER A 1 93 ? -11.346 -3.214 -8.773 1.00 92.56 93 SER A O 1
ATOM 729 N N . GLY A 1 94 ? -11.447 -2.044 -6.878 1.00 91.31 94 GLY A N 1
ATOM 730 C CA . GLY A 1 94 ? -11.565 -0.757 -7.555 1.00 91.31 94 GLY A CA 1
ATOM 731 C C . GLY A 1 94 ? -10.291 -0.364 -8.306 1.00 91.31 94 GLY A C 1
ATOM 732 O O . GLY A 1 94 ? -10.381 0.117 -9.434 1.00 91.31 94 GLY A O 1
ATOM 733 N N . CYS A 1 95 ? -9.117 -0.594 -7.715 1.00 92.00 95 CYS A N 1
ATOM 734 C CA . CYS A 1 95 ? -7.824 -0.339 -8.350 1.00 92.00 95 CYS A CA 1
ATOM 735 C C . CYS A 1 95 ? -7.549 -1.307 -9.505 1.00 92.00 95 CYS A C 1
ATOM 737 O O . CYS A 1 95 ? -7.088 -0.874 -10.562 1.00 92.00 95 CYS A O 1
ATOM 739 N N . GLU A 1 96 ? -7.897 -2.585 -9.351 1.00 91.00 96 GLU A N 1
ATOM 740 C CA . GLU A 1 96 ? -7.831 -3.561 -10.440 1.00 91.00 96 GLU A CA 1
ATOM 741 C C . GLU A 1 96 ? -8.727 -3.141 -11.617 1.00 91.00 96 GLU A C 1
ATOM 743 O O . GLU A 1 96 ? -8.268 -3.023 -12.752 1.00 91.00 96 GLU A O 1
ATOM 748 N N . ASN A 1 97 ? -9.999 -2.829 -11.349 1.00 90.00 97 ASN A N 1
ATOM 749 C CA . ASN A 1 97 ? -10.948 -2.433 -12.390 1.00 90.00 97 ASN A CA 1
ATOM 750 C C . ASN A 1 97 ? -10.531 -1.145 -13.103 1.00 90.00 97 ASN A C 1
ATOM 752 O O . ASN A 1 97 ? -10.637 -1.050 -14.323 1.00 90.00 97 ASN A O 1
ATOM 756 N N . ALA A 1 98 ? -10.037 -0.155 -12.362 1.00 87.19 98 ALA A N 1
ATOM 757 C CA . ALA A 1 98 ? -9.640 1.122 -12.939 1.00 87.19 98 ALA A CA 1
ATOM 758 C C . ALA A 1 98 ? -8.348 1.039 -13.776 1.00 87.19 98 ALA A C 1
ATOM 760 O O . ALA A 1 98 ? -8.059 1.954 -14.542 1.00 87.19 98 ALA A O 1
ATOM 761 N N . THR A 1 99 ? -7.585 -0.050 -13.655 1.00 88.12 99 THR A N 1
ATOM 762 C CA . THR A 1 99 ? -6.383 -0.314 -14.461 1.00 88.12 99 THR A CA 1
ATOM 763 C C . THR A 1 99 ? -6.598 -1.395 -15.522 1.00 88.12 99 THR A C 1
ATOM 765 O O . THR A 1 99 ? -5.659 -1.763 -16.231 1.00 88.12 99 THR A O 1
ATOM 768 N N . LYS A 1 100 ? -7.836 -1.879 -15.680 1.00 88.50 100 LYS A N 1
ATOM 769 C CA . LYS A 1 100 ? -8.181 -2.991 -16.572 1.00 88.50 100 LYS A CA 1
ATOM 770 C C . LYS A 1 100 ? -7.802 -2.735 -18.031 1.00 88.50 100 LYS A C 1
ATOM 772 O O . LYS A 1 100 ? -7.306 -3.656 -18.678 1.00 88.50 100 LYS A O 1
ATOM 777 N N . ASP A 1 101 ? -7.946 -1.503 -18.514 1.00 85.88 101 ASP A N 1
ATOM 778 C CA . ASP A 1 101 ? -7.612 -1.118 -19.897 1.00 85.88 101 ASP A CA 1
ATOM 779 C C . ASP A 1 101 ? -6.105 -1.207 -20.204 1.00 85.88 101 ASP A C 1
ATOM 781 O O . ASP A 1 101 ? -5.703 -1.224 -21.363 1.00 85.88 101 ASP A O 1
ATOM 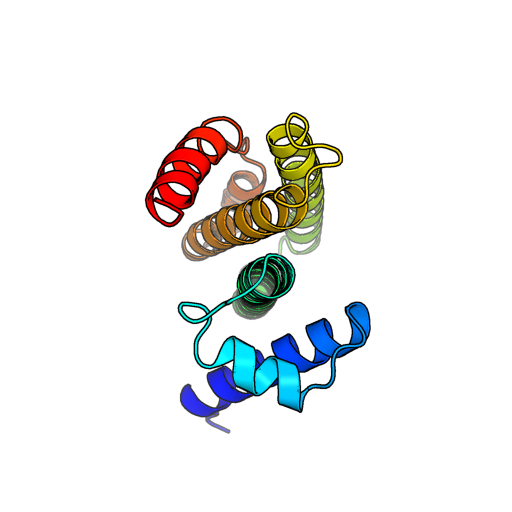785 N N . TYR A 1 102 ? -5.265 -1.326 -19.171 1.00 86.00 102 TYR A N 1
ATOM 786 C CA . TYR A 1 102 ? -3.809 -1.477 -19.273 1.00 86.00 102 TYR A CA 1
ATOM 787 C C . TYR A 1 102 ? -3.350 -2.930 -19.097 1.00 86.00 102 TYR A C 1
ATOM 789 O O . TYR A 1 102 ? -2.161 -3.194 -18.920 1.00 86.00 102 TYR A O 1
ATOM 797 N N . SER A 1 103 ? -4.278 -3.890 -19.101 1.00 85.25 103 SER A N 1
ATOM 798 C CA . SER A 1 103 ? -3.957 -5.309 -18.921 1.00 85.25 103 SER A CA 1
ATOM 799 C C . SER A 1 103 ? -2.935 -5.801 -19.946 1.00 85.25 103 SER A C 1
ATOM 801 O O . SER A 1 103 ? -3.077 -5.568 -21.141 1.00 85.25 103 SER A O 1
ATOM 803 N N . GLY A 1 104 ? -1.894 -6.485 -19.464 1.00 83.50 104 GLY A N 1
ATOM 804 C CA . GLY A 1 104 ? -0.771 -6.953 -20.286 1.00 83.50 104 GLY A CA 1
ATOM 805 C C . GLY A 1 104 ? 0.289 -5.886 -20.591 1.00 83.50 104 GLY A C 1
ATOM 806 O O . GLY A 1 104 ? 1.365 -6.230 -21.071 1.00 83.50 104 GLY A O 1
ATOM 807 N N . GLY A 1 105 ? 0.029 -4.613 -20.280 1.00 87.88 105 GLY A N 1
ATOM 808 C CA . GLY A 1 105 ? 0.991 -3.524 -20.421 1.00 87.88 105 GLY A CA 1
ATOM 809 C C . GLY A 1 105 ? 1.913 -3.387 -19.210 1.00 87.88 105 GLY A C 1
ATOM 810 O O . GLY A 1 105 ? 1.500 -3.570 -18.063 1.00 87.88 105 GLY A O 1
ATOM 811 N N . SER A 1 106 ? 3.157 -2.974 -19.457 1.00 87.88 106 SER A N 1
ATOM 812 C CA . SER A 1 106 ? 4.173 -2.780 -18.416 1.00 87.88 106 SER A CA 1
ATOM 813 C C . SER A 1 106 ? 3.842 -1.644 -17.437 1.00 87.88 106 SER A C 1
ATOM 815 O O . SER A 1 106 ? 4.417 -1.584 -16.362 1.00 87.88 106 SER A O 1
ATOM 817 N N . ILE A 1 107 ? 2.902 -0.757 -17.784 1.00 88.88 107 ILE A N 1
ATOM 818 C CA . ILE A 1 107 ? 2.471 0.366 -16.939 1.00 88.88 107 ILE A CA 1
ATOM 819 C C . ILE A 1 107 ? 1.410 -0.024 -15.896 1.00 88.88 107 ILE A C 1
ATOM 821 O O . ILE A 1 107 ? 1.188 0.711 -14.934 1.00 88.88 107 ILE A O 1
ATOM 825 N N . ARG A 1 108 ? 0.722 -1.164 -16.061 1.00 90.12 108 ARG A N 1
ATOM 826 C CA . ARG A 1 108 ? -0.374 -1.560 -15.159 1.00 90.12 108 ARG A CA 1
ATOM 827 C C . ARG A 1 108 ? 0.071 -1.708 -13.695 1.00 90.12 108 ARG A C 1
ATOM 829 O O . ARG A 1 108 ? -0.620 -1.136 -12.851 1.00 90.12 108 ARG A O 1
ATOM 836 N N . PRO A 1 109 ? 1.192 -2.385 -13.364 1.00 91.88 109 PRO A N 1
ATOM 837 C CA . PRO A 1 109 ? 1.650 -2.503 -11.977 1.00 91.88 109 PRO A CA 1
ATOM 838 C C . PRO A 1 109 ? 1.876 -1.139 -11.309 1.00 91.88 109 PRO A C 1
ATOM 840 O O . PRO A 1 109 ? 1.412 -0.915 -10.190 1.00 91.88 109 PRO A O 1
ATOM 843 N N . PHE A 1 110 ? 2.501 -0.195 -12.021 1.00 92.06 110 PHE A N 1
ATOM 844 C CA . PHE A 1 110 ? 2.663 1.187 -11.566 1.00 92.06 110 PHE A CA 1
ATOM 845 C C . PHE A 1 110 ? 1.324 1.866 -11.241 1.00 92.06 110 PHE A C 1
ATOM 847 O O . PHE A 1 110 ? 1.165 2.461 -10.169 1.00 92.06 110 PHE A O 1
ATOM 854 N N . LEU A 1 111 ? 0.347 1.785 -12.152 1.00 91.12 111 LEU A N 1
ATOM 855 C CA . LEU A 1 111 ? -0.968 2.409 -11.966 1.00 91.12 111 LEU A CA 1
ATOM 856 C C . LEU A 1 111 ? -1.731 1.794 -10.788 1.00 91.12 111 LEU A C 1
ATOM 858 O O . LEU A 1 111 ? -2.350 2.519 -10.004 1.00 91.12 111 LEU A O 1
ATOM 862 N N . GLU A 1 112 ? -1.661 0.473 -10.640 1.00 92.56 112 GLU A N 1
ATOM 863 C CA . GLU A 1 112 ? -2.324 -0.254 -9.562 1.00 92.56 112 GLU A CA 1
ATOM 864 C C . GLU A 1 112 ? -1.736 0.135 -8.199 1.00 92.56 112 GLU A C 1
ATOM 866 O O . GLU A 1 112 ? -2.475 0.553 -7.303 1.00 92.56 112 GLU A O 1
ATOM 871 N N . MET A 1 113 ? -0.405 0.135 -8.062 1.00 94.50 113 MET A N 1
ATOM 872 C CA . MET A 1 113 ? 0.271 0.553 -6.827 1.00 94.50 113 MET A CA 1
ATOM 873 C C . MET A 1 113 ? 0.011 2.025 -6.490 1.00 94.50 113 MET A C 1
ATOM 875 O O . MET A 1 113 ? -0.262 2.372 -5.338 1.00 94.50 113 MET A O 1
ATOM 879 N N . THR A 1 114 ? -0.007 2.897 -7.499 1.00 93.12 114 THR A N 1
ATOM 880 C CA . THR A 1 114 ? -0.344 4.315 -7.316 1.00 93.12 114 THR A CA 1
ATOM 881 C C . THR A 1 114 ? -1.784 4.490 -6.822 1.00 93.12 114 THR A C 1
ATOM 883 O O . THR A 1 114 ? -2.055 5.310 -5.936 1.00 93.12 114 THR A O 1
ATOM 886 N N . CYS A 1 115 ? -2.728 3.707 -7.352 1.00 93.75 115 CYS A N 1
ATOM 887 C CA . CYS A 1 115 ? -4.105 3.684 -6.868 1.00 93.75 115 CYS A CA 1
ATOM 888 C C . CYS A 1 115 ? -4.170 3.240 -5.399 1.00 93.75 115 CYS A C 1
ATOM 890 O O . CYS A 1 115 ? -4.761 3.939 -4.568 1.00 93.75 115 CYS A O 1
ATOM 892 N N . LEU A 1 116 ? -3.490 2.142 -5.050 1.00 94.88 116 LEU A N 1
ATOM 893 C CA . LEU A 1 116 ? -3.434 1.630 -3.680 1.00 94.88 116 LEU A CA 1
ATOM 894 C C . LEU A 1 116 ? -2.885 2.672 -2.698 1.00 94.88 116 LEU A C 1
ATOM 896 O O . LEU A 1 116 ? -3.486 2.889 -1.639 1.00 94.88 116 LEU A O 1
ATOM 900 N N . ALA A 1 117 ? -1.785 3.348 -3.044 1.00 95.38 117 ALA A N 1
ATOM 901 C CA . ALA A 1 117 ? -1.188 4.404 -2.227 1.00 95.38 117 ALA A CA 1
ATOM 902 C C . ALA A 1 117 ? -2.166 5.567 -1.994 1.00 95.38 117 ALA A C 1
ATOM 904 O O . ALA A 1 117 ? -2.363 6.021 -0.858 1.00 95.38 117 ALA A O 1
ATOM 905 N N . ASN A 1 118 ? -2.830 6.016 -3.061 1.00 94.12 118 ASN A N 1
ATOM 906 C CA . ASN A 1 118 ? -3.767 7.133 -3.022 1.00 94.12 118 ASN A CA 1
ATOM 907 C C . ASN A 1 118 ? -5.003 6.838 -2.172 1.00 94.12 118 ASN A C 1
ATOM 909 O O . ASN A 1 118 ? -5.348 7.632 -1.292 1.00 94.12 118 ASN A O 1
ATOM 913 N N . GLU A 1 119 ? -5.670 5.708 -2.402 1.00 94.06 119 GLU A N 1
ATOM 914 C CA . GLU A 1 119 ? -6.866 5.354 -1.637 1.00 94.06 119 GLU A CA 1
ATOM 915 C C . GLU A 1 119 ? -6.532 5.080 -0.169 1.00 94.06 119 GLU A C 1
ATOM 917 O O . GLU A 1 119 ? -7.269 5.505 0.724 1.00 94.06 119 GLU A O 1
ATOM 922 N N . THR A 1 120 ? -5.381 4.460 0.107 1.00 95.06 120 THR A N 1
ATOM 923 C CA . THR A 1 120 ? -4.919 4.236 1.485 1.00 95.06 120 THR A CA 1
ATOM 924 C C . THR A 1 120 ? -4.634 5.559 2.198 1.00 95.06 120 THR A C 1
ATOM 926 O O . THR A 1 120 ? -5.068 5.756 3.332 1.00 95.06 120 THR A O 1
ATOM 929 N N . THR A 1 121 ? -4.004 6.518 1.517 1.00 94.19 121 THR A N 1
ATOM 930 C CA . THR A 1 121 ? -3.763 7.864 2.062 1.00 94.19 121 THR A CA 1
ATOM 931 C C . THR A 1 121 ? -5.065 8.617 2.342 1.00 94.19 121 THR A C 1
ATOM 933 O O . THR A 1 121 ? -5.177 9.308 3.356 1.00 94.19 121 THR A O 1
ATOM 936 N N . LYS A 1 122 ? -6.083 8.483 1.481 1.00 92.56 122 LYS A N 1
ATOM 937 C CA . LYS A 1 122 ? -7.412 9.061 1.744 1.00 92.56 122 LYS A CA 1
ATOM 938 C C . LYS A 1 122 ? -8.048 8.456 2.990 1.00 92.56 122 LYS A C 1
ATOM 940 O O . LYS A 1 122 ? -8.634 9.199 3.774 1.00 92.56 122 LYS A O 1
ATOM 945 N N . LEU A 1 123 ? -7.934 7.140 3.180 1.00 93.00 123 LEU A N 1
ATOM 946 C CA . LEU A 1 123 ? -8.479 6.496 4.368 1.00 93.00 123 LEU A CA 1
ATOM 947 C C . LEU A 1 123 ? -7.775 6.978 5.642 1.00 93.00 123 LEU A C 1
ATOM 949 O O . LEU A 1 123 ? -8.462 7.293 6.606 1.00 93.00 123 LEU A O 1
ATOM 953 N N . ILE A 1 124 ? -6.445 7.116 5.637 1.00 92.88 124 ILE A N 1
ATOM 954 C CA . ILE A 1 124 ? -5.703 7.690 6.776 1.00 92.88 124 ILE A CA 1
ATOM 955 C C . ILE A 1 124 ? -6.279 9.064 7.154 1.00 92.88 124 ILE A C 1
ATOM 957 O O . ILE A 1 124 ? -6.662 9.277 8.300 1.00 92.88 124 ILE A O 1
ATOM 961 N N . LYS A 1 125 ? -6.473 9.955 6.171 1.00 90.69 125 LYS A N 1
ATOM 962 C CA . LYS A 1 125 ? -7.068 11.287 6.397 1.00 90.69 125 LYS A CA 1
ATOM 963 C C . LYS A 1 125 ? -8.505 11.239 6.924 1.00 90.69 125 LYS A C 1
ATOM 965 O O . LYS A 1 125 ? -8.947 12.171 7.595 1.00 90.69 125 LYS A O 1
ATOM 970 N N . LYS A 1 126 ? -9.272 10.201 6.576 1.00 88.81 126 LYS A N 1
ATOM 971 C CA . LYS A 1 126 ? -10.607 9.972 7.147 1.00 88.81 126 LYS A CA 1
ATOM 972 C C . LYS A 1 126 ? -10.500 9.528 8.603 1.00 88.81 126 LYS A C 1
ATOM 974 O O . LYS A 1 126 ? -11.252 10.036 9.427 1.00 88.81 126 LYS A O 1
ATOM 979 N N . PHE A 1 127 ? -9.557 8.644 8.921 1.00 86.81 127 PHE A N 1
ATOM 980 C CA . PHE A 1 127 ? -9.325 8.174 10.286 1.00 86.81 127 PHE A CA 1
ATOM 981 C C . PHE A 1 127 ? -8.956 9.283 11.255 1.00 86.81 127 PHE A C 1
ATOM 983 O O . PHE A 1 127 ? -9.459 9.274 12.371 1.00 86.81 127 PHE A O 1
ATOM 990 N N . ASP A 1 128 ? -8.178 10.274 10.820 1.00 81.31 128 ASP A N 1
ATOM 991 C CA . ASP A 1 128 ? -7.849 11.434 11.659 1.00 81.31 128 ASP A CA 1
ATOM 992 C C . ASP A 1 128 ? -9.109 12.157 12.186 1.00 81.31 128 ASP A C 1
ATOM 994 O O . ASP A 1 128 ? -9.080 12.811 13.238 1.00 81.31 128 ASP A O 1
ATOM 998 N N . LYS A 1 129 ? -10.238 12.008 11.477 1.00 84.62 129 LYS A N 1
ATOM 999 C CA . LYS A 1 129 ? -11.539 12.602 11.803 1.00 84.62 129 LYS A CA 1
ATOM 1000 C C . LYS A 1 129 ? -12.476 11.677 12.577 1.00 84.62 129 LYS A C 1
ATOM 1002 O O . LYS A 1 129 ? -13.443 12.187 13.121 1.00 84.62 129 LYS A O 1
ATOM 1007 N N . ILE A 1 130 ? -12.226 10.368 12.626 1.00 86.88 130 ILE A N 1
ATOM 1008 C CA . ILE A 1 130 ? -13.078 9.419 13.357 1.00 86.88 130 ILE A CA 1
ATOM 1009 C C . ILE A 1 130 ? -12.745 9.537 14.839 1.00 86.88 130 ILE A C 1
ATOM 1011 O O . ILE A 1 130 ? -11.648 9.178 15.260 1.00 86.88 130 ILE A O 1
ATOM 1015 N N . LYS A 1 131 ? -13.682 10.058 15.634 1.00 84.12 131 LYS A N 1
ATOM 1016 C CA . LYS A 1 131 ? -13.485 10.244 17.080 1.00 84.12 131 LYS A CA 1
ATOM 1017 C C . LYS A 1 131 ? -14.265 9.254 17.935 1.00 84.12 131 LYS A C 1
ATOM 1019 O O . LYS A 1 131 ? -13.961 9.100 19.114 1.00 84.12 131 LYS A O 1
ATOM 1024 N N . ASN A 1 132 ? -15.277 8.600 17.381 1.00 88.38 132 ASN A N 1
ATOM 1025 C CA . ASN A 1 132 ? -16.101 7.651 18.119 1.00 88.38 132 ASN A CA 1
ATOM 1026 C C . ASN A 1 132 ? -16.746 6.622 17.179 1.00 88.38 132 ASN A C 1
ATOM 1028 O O . ASN A 1 132 ? -16.690 6.736 15.953 1.00 88.38 132 ASN A O 1
ATOM 1032 N N . CYS A 1 133 ? -17.389 5.621 17.776 1.00 88.88 133 CYS A N 1
ATOM 1033 C CA . CYS A 1 133 ? -17.967 4.487 17.064 1.00 88.88 133 CYS A CA 1
ATOM 1034 C C . CYS A 1 133 ? -19.060 4.859 16.052 1.00 88.88 133 CYS A C 1
ATOM 1036 O O . CYS A 1 133 ? -19.172 4.204 15.018 1.00 88.88 133 CYS A O 1
ATOM 1038 N N . SER A 1 134 ? -19.827 5.931 16.292 1.00 87.88 134 SER A N 1
ATOM 1039 C CA . SER A 1 134 ? -20.901 6.350 15.374 1.00 87.88 134 SER A CA 1
ATOM 1040 C C . SER A 1 134 ? -20.374 6.783 13.999 1.00 87.88 134 SER A C 1
ATOM 1042 O O . SER A 1 134 ? -21.088 6.729 12.998 1.00 87.88 134 SER A O 1
ATOM 1044 N N . GLU A 1 135 ? -19.094 7.154 13.923 1.00 88.25 135 GLU A N 1
ATOM 1045 C CA . GLU A 1 135 ? -18.468 7.685 12.715 1.00 88.25 135 GLU A CA 1
ATOM 1046 C C . GLU A 1 135 ? -17.749 6.629 11.870 1.00 88.25 135 GLU A C 1
ATOM 1048 O O . GLU A 1 135 ? -17.346 6.920 10.743 1.00 88.25 135 GLU A O 1
ATOM 1053 N N . ILE A 1 136 ? -17.614 5.394 12.364 1.00 87.75 136 ILE A N 1
ATOM 1054 C CA . ILE A 1 136 ? -16.892 4.305 11.681 1.00 87.75 136 ILE A CA 1
ATOM 1055 C C . ILE A 1 136 ? -17.528 3.959 10.327 1.00 87.75 136 ILE A C 1
ATOM 1057 O O . ILE A 1 136 ? -16.832 3.572 9.388 1.00 87.75 136 ILE A O 1
ATOM 1061 N N . ASN A 1 137 ? -18.833 4.185 10.165 1.00 82.94 137 ASN A N 1
ATOM 1062 C CA . ASN A 1 137 ? -19.531 3.968 8.895 1.00 82.94 137 ASN A CA 1
ATOM 1063 C C . ASN A 1 137 ? -18.974 4.819 7.730 1.00 82.94 137 ASN A C 1
ATOM 1065 O O . ASN A 1 137 ? -19.118 4.428 6.571 1.00 82.94 137 ASN A O 1
ATOM 1069 N N . LYS A 1 138 ? -18.257 5.919 8.018 1.00 84.06 138 LYS A N 1
ATOM 1070 C CA . LYS A 1 138 ? -17.596 6.788 7.020 1.00 84.06 138 LYS A CA 1
ATOM 1071 C C . LYS A 1 138 ? -16.407 6.104 6.308 1.00 84.06 138 LYS A C 1
ATOM 1073 O O . LYS A 1 138 ? -15.945 6.571 5.259 1.00 84.06 138 LYS A O 1
ATOM 1078 N N . ILE A 1 139 ? -15.900 4.990 6.854 1.00 83.25 139 ILE A N 1
ATOM 1079 C CA . ILE A 1 139 ? -14.805 4.183 6.276 1.00 83.25 139 ILE A CA 1
ATOM 1080 C C . ILE A 1 139 ? -15.258 3.464 5.001 1.00 83.25 139 ILE A C 1
ATOM 1082 O O . ILE A 1 139 ? -14.493 3.371 4.043 1.00 83.25 139 ILE A O 1
ATOM 1086 N N . SER A 1 140 ? -16.505 2.987 4.977 1.00 68.81 140 SER A N 1
ATOM 1087 C CA . SER A 1 140 ? -17.084 2.217 3.869 1.00 68.81 140 SER A CA 1
ATOM 1088 C C . SER A 1 140 ? -17.775 3.075 2.802 1.00 68.81 140 SER A C 1
ATOM 1090 O O . SER A 1 140 ? -18.509 2.541 1.975 1.00 68.81 140 SER A O 1
ATOM 1092 N N . GLU A 1 141 ? -17.586 4.398 2.813 1.00 70.56 141 GLU A N 1
ATOM 1093 C CA . GLU A 1 141 ? -18.115 5.264 1.753 1.00 70.56 141 GLU A CA 1
ATOM 1094 C C . GLU A 1 141 ? -17.554 4.874 0.369 1.00 70.56 141 GLU A C 1
ATOM 1096 O O . GLU A 1 141 ? -16.391 4.462 0.280 1.00 70.56 141 GLU A O 1
ATOM 1101 N N . PRO A 1 142 ? -18.335 5.056 -0.716 1.00 63.75 142 PRO A N 1
ATOM 1102 C CA . PRO A 1 142 ? -17.925 4.689 -2.067 1.00 63.75 142 PRO A CA 1
ATOM 1103 C C . PRO A 1 142 ? -16.577 5.297 -2.466 1.00 63.75 142 PRO A C 1
ATOM 1105 O O . PRO A 1 142 ? -16.348 6.505 -2.333 1.00 63.75 142 PRO A O 1
ATOM 1108 N N . LEU A 1 143 ? -15.689 4.461 -3.002 1.00 74.31 143 LEU A N 1
ATOM 1109 C CA . LEU A 1 143 ? -14.389 4.897 -3.499 1.00 74.31 143 LEU A CA 1
ATOM 1110 C C . LEU A 1 143 ? -14.547 5.518 -4.891 1.00 74.31 143 LEU A C 1
ATOM 1112 O O . LEU A 1 143 ? -15.004 4.877 -5.830 1.00 74.31 143 LEU A O 1
ATOM 1116 N N . GLN A 1 144 ? -14.143 6.778 -5.038 1.00 70.75 144 GLN A N 1
ATOM 1117 C CA . GLN A 1 144 ? -14.173 7.514 -6.309 1.00 70.75 144 GLN A CA 1
ATOM 1118 C C . GLN A 1 144 ? -12.867 7.278 -7.097 1.00 70.75 144 GLN A C 1
ATOM 1120 O O . GLN A 1 144 ? -12.110 8.220 -7.346 1.00 70.75 144 GLN A O 1
ATOM 1125 N N . ILE A 1 145 ? -12.551 6.019 -7.414 1.00 73.75 145 ILE A N 1
ATOM 1126 C CA . ILE A 1 145 ? -11.266 5.622 -8.035 1.00 73.75 145 ILE A CA 1
ATOM 1127 C C . ILE A 1 145 ? -11.234 5.996 -9.527 1.00 73.75 145 ILE A C 1
ATOM 1129 O O . ILE A 1 145 ? -10.244 6.515 -10.044 1.00 73.75 145 ILE A O 1
ATOM 1133 N N . ASN A 1 146 ? -12.371 5.827 -10.195 1.00 57.94 146 ASN A N 1
ATOM 1134 C CA . ASN A 1 146 ? -12.545 5.848 -11.647 1.00 57.94 146 ASN A CA 1
ATOM 1135 C C . ASN A 1 146 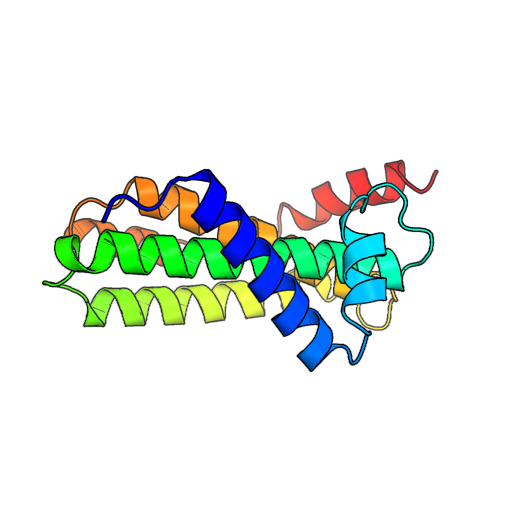? -12.206 7.221 -12.256 1.00 57.94 146 ASN A C 1
ATOM 1137 O O . ASN A 1 146 ? -11.664 7.303 -13.349 1.00 57.94 146 ASN A O 1
ATOM 1141 N N . LYS A 1 147 ? -12.478 8.318 -11.534 1.00 56.97 147 LYS A N 1
ATOM 1142 C CA . LYS A 1 147 ? -12.206 9.692 -12.000 1.00 56.97 147 LYS A CA 1
ATOM 1143 C C . LYS A 1 147 ? -10.728 10.094 -11.915 1.00 56.97 147 LYS A C 1
ATOM 1145 O O . LYS A 1 147 ? -10.348 11.113 -12.483 1.00 56.97 147 LYS A O 1
ATOM 1150 N N . LYS A 1 148 ? -9.899 9.357 -11.163 1.00 56.19 148 LYS A N 1
ATOM 1151 C CA . LYS A 1 148 ? -8.525 9.772 -10.827 1.00 56.19 148 LYS A CA 1
ATOM 1152 C C . LYS A 1 148 ? -7.436 9.071 -11.627 1.00 56.19 148 LYS A C 1
ATOM 1154 O O . LYS A 1 148 ? -6.396 9.690 -11.832 1.00 56.19 148 LYS A O 1
ATOM 1159 N N . ILE A 1 149 ? -7.657 7.847 -12.110 1.00 56.78 149 ILE A N 1
ATOM 1160 C CA . ILE A 1 149 ? -6.663 7.173 -12.963 1.00 56.78 149 ILE A CA 1
ATOM 1161 C C . ILE A 1 149 ? -6.464 7.949 -14.272 1.00 56.78 149 ILE A C 1
ATOM 1163 O O . ILE A 1 149 ? -5.323 8.191 -14.655 1.00 56.78 149 ILE A O 1
ATOM 1167 N N . THR A 1 150 ? -7.537 8.497 -14.857 1.00 52.91 150 THR A N 1
ATOM 1168 C CA . THR A 1 150 ? -7.479 9.412 -16.014 1.00 52.91 150 THR A CA 1
ATOM 1169 C C . THR A 1 150 ? -6.571 10.627 -15.775 1.00 52.91 150 THR A C 1
ATOM 1171 O O . THR A 1 150 ? -5.845 11.028 -16.680 1.00 52.91 150 THR A O 1
ATOM 1174 N N . LEU A 1 151 ? -6.558 11.182 -14.554 1.00 52.66 151 LEU A N 1
ATOM 1175 C CA . LEU A 1 151 ? -5.710 12.322 -14.175 1.00 52.66 151 LEU A CA 1
ATOM 1176 C C . LEU A 1 151 ? -4.244 11.910 -13.937 1.00 52.66 151 LEU A C 1
ATOM 1178 O O . LEU A 1 151 ? -3.326 12.654 -14.273 1.00 52.66 151 LEU A O 1
ATOM 1182 N N . LEU A 1 152 ? -4.012 10.720 -13.371 1.00 55.94 152 LEU A N 1
ATOM 1183 C CA . LEU A 1 152 ? -2.667 10.169 -13.151 1.00 55.94 152 LEU A CA 1
ATOM 1184 C C . LEU A 1 152 ? -1.964 9.840 -14.473 1.00 55.94 152 LEU A C 1
ATOM 1186 O O . LEU A 1 152 ? -0.774 10.109 -14.608 1.00 55.94 152 LEU A O 1
ATOM 1190 N N . LEU A 1 153 ? -2.707 9.349 -15.467 1.00 55.81 153 LEU A N 1
ATOM 1191 C CA . LEU A 1 153 ? -2.213 9.159 -16.832 1.00 55.81 153 LEU A CA 1
ATOM 1192 C C . LEU A 1 153 ? -1.770 10.476 -17.470 1.00 55.81 153 LEU A C 1
ATOM 1194 O O . LEU A 1 153 ? -0.726 10.512 -18.110 1.00 55.81 153 LEU A O 1
ATOM 1198 N N . THR A 1 154 ? -2.501 11.575 -17.253 1.00 50.00 154 THR A N 1
ATOM 1199 C CA . THR A 1 154 ? -2.108 12.886 -17.797 1.00 50.00 154 THR A CA 1
ATOM 1200 C C . THR A 1 154 ? -0.779 13.369 -17.219 1.00 50.00 154 THR A C 1
ATOM 1202 O O . THR A 1 154 ? -0.005 14.011 -17.921 1.00 50.00 154 THR A O 1
ATOM 1205 N N . VAL A 1 155 ? -0.498 13.058 -15.949 1.00 51.31 155 VAL A N 1
ATOM 1206 C CA . VAL A 1 155 ? 0.765 13.421 -15.291 1.00 51.31 155 VAL A CA 1
ATOM 1207 C C . VAL A 1 155 ? 1.898 12.483 -15.712 1.00 51.31 155 VAL A C 1
ATOM 1209 O O . VAL A 1 155 ? 2.974 12.968 -16.042 1.00 51.31 155 VAL A O 1
ATOM 1212 N N . ALA A 1 156 ? 1.662 11.169 -15.767 1.00 53.06 156 ALA A N 1
ATOM 1213 C CA . ALA A 1 156 ? 2.677 10.190 -16.165 1.00 53.06 156 ALA A CA 1
ATOM 1214 C C . ALA A 1 156 ? 3.113 10.362 -17.632 1.00 53.06 156 ALA A C 1
ATOM 1216 O O . ALA A 1 156 ? 4.307 10.367 -17.916 1.00 53.06 156 ALA A O 1
ATOM 1217 N N . ILE A 1 157 ? 2.169 10.602 -18.552 1.00 50.22 157 ILE A N 1
ATOM 1218 C CA . ILE A 1 157 ? 2.475 10.874 -19.969 1.00 50.22 157 ILE A CA 1
ATOM 1219 C C . ILE A 1 157 ? 3.320 12.149 -20.113 1.00 50.22 157 ILE A C 1
ATOM 1221 O O . ILE A 1 157 ? 4.233 12.191 -20.928 1.00 50.22 157 ILE A O 1
ATOM 1225 N N . LYS A 1 158 ? 3.068 13.171 -19.285 1.00 43.09 158 LYS A N 1
ATOM 1226 C CA . LYS A 1 158 ? 3.777 14.462 -19.326 1.00 43.09 158 LYS A CA 1
ATOM 1227 C C . LYS A 1 158 ? 5.182 14.426 -18.709 1.00 43.09 158 LYS A C 1
ATOM 1229 O O . LYS A 1 158 ? 5.906 15.404 -18.820 1.00 43.09 158 LYS A O 1
ATOM 1234 N N . ILE A 1 159 ? 5.544 13.335 -18.033 1.00 42.72 159 ILE A N 1
ATOM 1235 C CA . ILE A 1 159 ? 6.893 13.092 -17.496 1.00 42.72 159 ILE A CA 1
ATOM 1236 C C . ILE A 1 159 ? 7.726 12.244 -18.480 1.00 42.72 159 ILE A C 1
ATOM 1238 O O . ILE A 1 159 ? 8.952 12.261 -18.419 1.00 42.72 159 ILE A O 1
ATOM 1242 N N . CYS A 1 160 ? 7.077 11.532 -19.409 1.00 43.50 160 CYS A N 1
ATOM 1243 C CA . CYS A 1 160 ? 7.720 10.701 -20.433 1.00 43.50 160 CYS A CA 1
ATOM 1244 C C . CYS A 1 160 ? 7.892 11.392 -21.805 1.00 43.50 160 CYS A C 1
ATOM 1246 O O . CYS A 1 160 ? 8.295 10.724 -22.756 1.00 43.50 160 CYS A O 1
ATOM 1248 N N . HIS A 1 161 ? 7.604 12.692 -21.911 1.00 34.03 161 HIS A N 1
ATOM 1249 C CA . HIS A 1 161 ? 7.814 13.545 -23.090 1.00 34.03 161 HIS A CA 1
ATOM 1250 C C . HIS A 1 161 ? 8.521 14.834 -22.670 1.00 34.03 161 HIS A C 1
ATOM 1252 O O . HIS A 1 161 ? 9.337 15.335 -23.474 1.00 34.03 161 HIS A O 1
#

Radius of gyration: 17.19 Å; chains: 1; bounding box: 42×25×51 Å

Foldseek 3Di:
DDDDPVNVVVVLLLVLLVVLCVVVVDDSVVLVVLQVDLVPDDDLVSLLSNLSSLLSSLVVLLVVLCVVCCVQAVVPVVVLVVLVVLLVVLQQVLLCVLLVVCPPHSCSSNSSSNSSNVSSNVLSVLSVVDRYDVSSVVSNPHDPSNVCSVVVVVVVVVSVD